Protein AF-A0A2J5P4U3-F1 (afdb_monomer_lite)

Organism: NCBI:txid1134687

Secondary structure (DSSP, 8-state):
--TTS-GGG------TTSS-SS-SSSHHHHHHHS---------TTTTPPTT-PPPP------------

Structure (mmCIF, N/CA/C/O backbone):
data_AF-A0A2J5P4U3-F1
#
_entry.id   AF-A0A2J5P4U3-F1
#
loop_
_atom_site.group_PDB
_atom_site.id
_atom_site.type_symbol
_atom_site.label_atom_id
_atom_site.label_alt_id
_atom_site.label_comp_id
_atom_site.label_asym_id
_atom_site.label_entity_id
_atom_site.label_seq_id
_atom_site.pdbx_PDB_ins_code
_atom_site.Cartn_x
_atom_site.Cartn_y
_atom_site.Cartn_z
_atom_site.occupancy
_atom_site.B_iso_or_equiv
_atom_site.auth_seq_id
_atom_site.auth_comp_id
_atom_site.auth_asym_id
_atom_site.auth_atom_id
_atom_site.pdbx_PDB_model_num
ATOM 1 N N . ASP A 1 1 ? 12.772 6.657 -6.049 1.00 67.19 1 ASP A N 1
ATOM 2 C CA . ASP A 1 1 ? 13.761 5.581 -5.923 1.00 67.19 1 ASP A CA 1
ATOM 3 C C . ASP A 1 1 ? 13.014 4.302 -5.570 1.00 67.19 1 ASP A C 1
ATOM 5 O O . ASP A 1 1 ? 12.452 4.219 -4.482 1.00 67.19 1 ASP A O 1
ATOM 9 N N . THR A 1 2 ? 12.865 3.392 -6.532 1.00 69.94 2 THR A N 1
ATOM 10 C CA . THR A 1 2 ? 12.181 2.094 -6.374 1.00 69.94 2 THR A CA 1
ATOM 11 C C . THR A 1 2 ? 13.160 0.959 -6.038 1.00 69.94 2 THR A C 1
ATOM 13 O O . THR A 1 2 ? 12.789 -0.214 -6.107 1.00 69.94 2 THR A O 1
ATOM 16 N N . GLY A 1 3 ? 14.402 1.288 -5.656 1.00 81.50 3 GLY A N 1
ATOM 17 C CA . GLY A 1 3 ? 15.480 0.313 -5.495 1.00 81.50 3 GLY A CA 1
ATOM 18 C C . GLY A 1 3 ? 15.907 -0.280 -6.841 1.00 81.50 3 GLY A C 1
ATOM 19 O O . GLY A 1 3 ? 15.805 0.377 -7.874 1.00 81.50 3 GLY A O 1
ATOM 20 N N . ASP A 1 4 ? 16.337 -1.546 -6.840 1.00 85.88 4 ASP A N 1
ATOM 21 C CA . ASP A 1 4 ? 16.833 -2.256 -8.036 1.00 85.88 4 ASP A CA 1
ATOM 22 C C . ASP A 1 4 ? 15.728 -2.734 -8.998 1.00 85.88 4 ASP A C 1
ATOM 24 O O . ASP A 1 4 ? 16.002 -3.415 -9.989 1.00 85.88 4 ASP A O 1
ATOM 28 N N . VAL A 1 5 ? 14.461 -2.424 -8.713 1.00 85.38 5 VAL A N 1
ATOM 29 C CA . VAL A 1 5 ? 13.335 -2.856 -9.545 1.00 85.38 5 VAL A CA 1
ATOM 30 C C . VAL A 1 5 ? 12.924 -1.714 -10.489 1.00 85.38 5 VAL A C 1
ATOM 32 O O . VAL A 1 5 ? 12.660 -0.600 -10.015 1.00 85.38 5 VAL A O 1
ATOM 35 N N . PRO A 1 6 ? 12.843 -1.965 -11.816 1.00 85.69 6 PRO A N 1
ATOM 36 C CA . PRO A 1 6 ? 12.466 -0.942 -12.787 1.00 85.69 6 PRO A CA 1
ATOM 37 C C . PRO A 1 6 ? 11.106 -0.322 -12.468 1.00 85.69 6 PRO A C 1
ATOM 39 O O . PRO A 1 6 ? 10.153 -1.040 -12.167 1.00 85.69 6 PRO A O 1
ATOM 42 N N . GLU A 1 7 ? 10.988 1.000 -12.605 1.00 84.31 7 GLU A N 1
ATOM 43 C CA . GLU A 1 7 ? 9.731 1.720 -12.344 1.00 84.31 7 GLU A CA 1
ATOM 44 C C . GLU A 1 7 ? 8.567 1.189 -13.188 1.00 84.31 7 GLU A C 1
ATOM 46 O O . GLU A 1 7 ? 7.440 1.115 -12.707 1.00 84.31 7 GLU A O 1
ATOM 51 N N . SER A 1 8 ? 8.845 0.741 -14.417 1.00 85.75 8 SER A N 1
ATOM 52 C CA . SER A 1 8 ? 7.840 0.138 -15.290 1.00 85.75 8 SER A CA 1
ATOM 53 C C . SER A 1 8 ? 7.215 -1.127 -14.709 1.00 85.75 8 SER A C 1
ATOM 55 O O . SER A 1 8 ? 6.077 -1.410 -15.041 1.00 85.75 8 SER A O 1
ATOM 57 N N . CYS A 1 9 ? 7.911 -1.859 -13.832 1.00 86.81 9 CYS A N 1
ATOM 58 C CA . CYS A 1 9 ? 7.404 -3.070 -13.184 1.00 86.81 9 CYS A CA 1
ATOM 59 C C . CYS A 1 9 ? 6.474 -2.793 -11.990 1.00 86.81 9 CYS A C 1
ATOM 61 O O . CYS A 1 9 ? 5.919 -3.744 -11.435 1.00 86.81 9 CYS A O 1
ATOM 63 N N . PHE A 1 10 ? 6.329 -1.538 -11.546 1.00 87.31 10 PHE A N 1
ATOM 64 C CA . PHE A 1 10 ? 5.498 -1.190 -10.396 1.00 87.31 10 PHE A CA 1
ATOM 65 C C . PHE A 1 10 ? 4.189 -0.533 -10.812 1.00 87.31 10 PHE A C 1
ATOM 67 O O . PHE A 1 10 ? 4.154 0.434 -11.566 1.00 87.31 10 PHE A O 1
ATOM 74 N N . ALA A 1 11 ? 3.103 -1.002 -10.203 1.00 86.44 11 ALA A N 1
ATOM 75 C CA . ALA A 1 11 ? 1.828 -0.306 -10.190 1.00 86.44 11 ALA A CA 1
ATOM 76 C C . ALA A 1 11 ? 1.469 0.054 -8.745 1.00 86.44 11 ALA A C 1
ATOM 78 O O . ALA A 1 11 ? 1.566 -0.783 -7.846 1.00 86.44 11 ALA A O 1
ATOM 79 N N . VAL A 1 12 ? 1.037 1.297 -8.523 1.00 90.88 12 VAL A N 1
ATOM 80 C CA . VAL A 1 12 ? 0.587 1.781 -7.212 1.00 90.88 12 VAL A CA 1
ATOM 81 C C . VAL A 1 12 ? -0.880 2.172 -7.311 1.00 90.88 12 VAL A C 1
ATOM 83 O O . VAL A 1 12 ? -1.256 2.980 -8.156 1.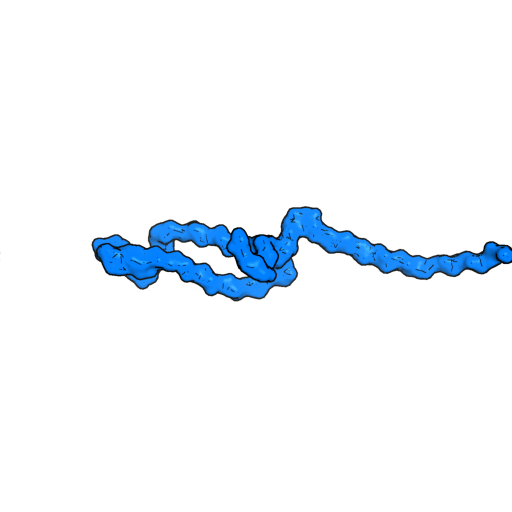00 90.88 12 VAL A O 1
ATOM 86 N N . GLN A 1 13 ? -1.705 1.621 -6.423 1.00 93.25 13 GLN A N 1
ATOM 87 C CA . GLN A 1 13 ? -3.126 1.944 -6.325 1.00 93.25 13 GLN A CA 1
ATOM 88 C C . GLN A 1 13 ? -3.461 2.380 -4.899 1.00 93.25 13 GLN A C 1
ATOM 90 O O . GLN A 1 13 ? -3.255 1.635 -3.942 1.00 93.25 13 GLN A O 1
ATOM 95 N N . GLY A 1 14 ? -4.026 3.580 -4.759 1.00 96.06 14 GLY A N 1
ATOM 96 C CA . GLY A 1 14 ? -4.617 4.039 -3.504 1.00 96.06 14 GLY A CA 1
ATOM 97 C C . GLY A 1 14 ? -6.065 3.566 -3.384 1.00 96.06 14 GLY A C 1
ATOM 98 O O . GLY A 1 14 ? -6.849 3.770 -4.311 1.00 96.06 14 GLY A O 1
ATOM 99 N N . TYR A 1 15 ? -6.422 2.955 -2.251 1.00 96.19 15 TYR A N 1
ATOM 100 C CA . TYR A 1 15 ? -7.795 2.507 -1.963 1.00 96.19 15 TYR A CA 1
ATOM 101 C C . TYR A 1 15 ? -8.535 3.368 -0.929 1.00 96.19 15 TYR A C 1
ATOM 103 O O . TYR A 1 15 ? -9.746 3.212 -0.767 1.00 96.19 15 TYR A O 1
ATOM 111 N N . GLY A 1 16 ? -7.849 4.274 -0.228 1.00 94.12 16 GLY A N 1
ATOM 112 C CA . GLY A 1 16 ? -8.461 5.076 0.834 1.00 94.12 16 GLY A CA 1
ATOM 113 C C . GLY A 1 16 ? -9.156 4.197 1.880 1.00 94.12 16 GLY A C 1
ATOM 114 O O . GLY A 1 16 ? -8.594 3.207 2.342 1.00 94.12 16 GLY A O 1
ATOM 115 N N . GLU A 1 17 ? -10.397 4.531 2.220 1.00 94.50 17 GLU A N 1
ATOM 116 C CA . GLU A 1 17 ? -11.203 3.794 3.202 1.00 94.50 17 GLU A CA 1
ATOM 117 C C . GLU A 1 17 ? -11.998 2.612 2.624 1.00 94.50 17 GLU A C 1
ATOM 119 O O . GLU A 1 17 ? -12.647 1.892 3.374 1.00 94.50 17 GLU A O 1
ATOM 124 N N . SER A 1 18 ? -11.945 2.384 1.306 1.00 96.50 18 SER A N 1
ATOM 125 C CA . SER A 1 18 ? -12.822 1.419 0.617 1.00 96.50 18 SER A CA 1
ATOM 126 C C . SER A 1 18 ? -12.503 -0.058 0.888 1.00 96.50 18 SER A C 1
ATOM 128 O O . SER A 1 18 ? -13.299 -0.930 0.544 1.00 96.50 18 SER A O 1
ATOM 130 N N . ARG A 1 19 ? -11.340 -0.359 1.487 1.00 95.88 19 ARG A N 1
ATOM 131 C CA . ARG A 1 19 ? -10.881 -1.729 1.793 1.00 95.88 19 ARG A CA 1
ATOM 132 C C . ARG A 1 19 ? -10.333 -1.858 3.225 1.00 95.88 19 ARG A C 1
ATOM 134 O O . ARG A 1 19 ? -9.126 -2.079 3.412 1.00 95.88 19 ARG A O 1
ATOM 141 N N . PRO A 1 20 ? -11.190 -1.695 4.247 1.00 97.00 20 PRO A N 1
ATOM 142 C CA . PRO A 1 20 ? -10.779 -1.824 5.638 1.00 97.00 20 PRO A CA 1
ATOM 143 C C . PRO A 1 20 ? -10.541 -3.297 6.006 1.00 97.00 20 PRO A C 1
ATOM 145 O O . PRO A 1 20 ? -11.251 -4.183 5.537 1.00 97.00 20 PRO A O 1
ATOM 148 N N . VAL A 1 21 ? -9.554 -3.555 6.864 1.00 96.88 21 VAL A N 1
ATOM 149 C CA . VAL A 1 21 ? -9.331 -4.871 7.506 1.00 96.88 21 VAL A CA 1
ATOM 150 C C . VAL A 1 21 ? -9.831 -4.904 8.948 1.00 96.88 21 VAL A C 1
ATOM 152 O O . VAL A 1 21 ? -10.011 -5.974 9.517 1.00 96.88 21 VAL A O 1
ATOM 155 N N . ALA A 1 22 ? -10.085 -3.735 9.529 1.00 97.62 22 ALA A N 1
ATOM 156 C CA . ALA A 1 22 ? -10.720 -3.541 10.824 1.00 97.62 22 ALA A CA 1
ATOM 157 C C . ALA A 1 22 ? -11.773 -2.424 10.722 1.00 97.62 22 ALA A C 1
ATOM 159 O O . ALA A 1 22 ? -11.753 -1.641 9.774 1.00 97.62 22 ALA A O 1
ATOM 160 N N . THR A 1 23 ? -12.685 -2.309 11.692 1.00 97.25 23 THR A N 1
ATOM 161 C CA . THR A 1 23 ? -13.633 -1.178 11.714 1.00 97.25 23 THR A CA 1
ATOM 162 C C . THR A 1 23 ? -12.895 0.172 11.733 1.00 97.25 23 THR A C 1
ATOM 164 O O . THR A 1 23 ? -11.857 0.315 12.380 1.00 97.25 23 THR A O 1
ATOM 167 N N . ASN A 1 24 ? -13.431 1.175 11.034 1.00 97.06 24 ASN A N 1
ATOM 168 C CA . ASN A 1 24 ? -12.933 2.554 11.093 1.00 97.06 24 ASN A CA 1
ATOM 169 C C . ASN A 1 24 ? -13.452 3.329 12.318 1.00 97.06 24 ASN A C 1
ATOM 171 O O . ASN A 1 24 ? -13.023 4.462 12.542 1.00 97.06 24 ASN A O 1
ATOM 175 N N . ASP A 1 25 ? -14.338 2.734 13.117 1.00 98.00 25 ASP A N 1
ATOM 176 C CA . ASP A 1 25 ? -14.998 3.417 14.235 1.00 98.00 25 ASP A CA 1
ATOM 177 C C . ASP A 1 25 ? -14.051 3.669 15.416 1.00 98.00 25 ASP A C 1
ATOM 179 O O . ASP A 1 25 ? -14.276 4.575 16.218 1.00 98.00 25 ASP A O 1
ATOM 183 N N . THR A 1 26 ? -12.963 2.897 15.524 1.00 97.94 26 THR A N 1
ATOM 184 C CA . THR A 1 26 ? -11.989 3.023 16.616 1.00 97.94 26 THR A CA 1
ATOM 185 C C . THR A 1 26 ? -10.658 3.617 16.138 1.00 97.94 26 THR A C 1
ATOM 187 O O . THR A 1 26 ? -10.246 3.416 14.987 1.00 97.94 26 THR A O 1
ATOM 190 N N . PRO A 1 27 ? -9.936 4.369 16.991 1.00 98.12 27 PRO A N 1
ATOM 191 C CA . PRO A 1 27 ? -8.572 4.810 16.691 1.00 98.12 27 PRO A CA 1
ATOM 192 C C . PRO A 1 27 ? -7.625 3.650 16.345 1.00 98.12 27 PRO A C 1
ATOM 194 O O . PRO A 1 27 ? -6.799 3.771 15.435 1.00 98.12 27 PRO A O 1
ATOM 197 N N . GLU A 1 28 ? -7.773 2.518 17.027 1.00 98.12 28 GLU A N 1
ATOM 198 C CA . GLU A 1 28 ? -6.966 1.314 16.839 1.00 98.12 28 GLU A CA 1
ATOM 199 C C . GLU A 1 28 ? -7.257 0.679 15.476 1.00 98.12 28 GLU A C 1
ATOM 201 O O . GLU A 1 28 ? -6.331 0.401 14.715 1.00 98.12 28 GLU A O 1
ATOM 206 N N . GLY A 1 29 ? -8.535 0.537 15.114 1.00 98.06 29 GLY A N 1
ATOM 207 C CA . GLY A 1 29 ? -8.953 -0.011 13.825 1.00 98.06 29 GLY A CA 1
ATOM 208 C C . GLY A 1 29 ? -8.504 0.857 12.648 1.00 98.06 29 GLY A C 1
ATOM 209 O O . GLY A 1 29 ? -7.921 0.350 11.690 1.00 98.06 29 GLY A O 1
ATOM 210 N N . ARG A 1 30 ? -8.620 2.189 12.761 1.00 97.38 30 ARG A N 1
ATOM 211 C CA . ARG A 1 30 ? -8.053 3.121 11.766 1.00 97.38 30 ARG A CA 1
ATOM 212 C C . ARG A 1 30 ? -6.538 3.006 11.655 1.00 97.38 30 ARG A C 1
ATOM 214 O O . ARG A 1 30 ? -5.993 3.169 10.568 1.00 97.38 30 ARG A O 1
ATOM 221 N N . THR A 1 31 ? -5.852 2.742 12.764 1.00 97.94 31 THR A N 1
ATOM 222 C CA . THR A 1 31 ? -4.401 2.532 12.760 1.00 97.94 31 THR A CA 1
ATOM 223 C C . THR A 1 31 ? -4.028 1.247 12.031 1.00 97.94 31 THR A C 1
ATOM 225 O O . THR A 1 31 ? -3.124 1.290 11.203 1.00 97.94 31 THR A O 1
ATOM 228 N N . LEU A 1 32 ? -4.772 0.158 12.236 1.00 97.62 32 LEU A N 1
ATOM 229 C CA . LEU A 1 32 ? -4.600 -1.090 11.481 1.00 97.62 32 LEU A CA 1
ATOM 230 C C . LEU A 1 32 ? -4.905 -0.919 9.983 1.00 97.62 32 LEU A C 1
ATOM 232 O O . LEU A 1 32 ? -4.246 -1.522 9.138 1.00 97.62 32 LEU A O 1
ATOM 236 N N . ASN A 1 33 ? -5.878 -0.073 9.635 1.00 97.56 33 ASN A N 1
ATOM 237 C CA . ASN A 1 33 ? -6.255 0.171 8.243 1.00 97.56 33 ASN A CA 1
ATOM 238 C C . ASN A 1 33 ? -5.229 1.010 7.463 1.00 97.56 33 ASN A C 1
ATOM 240 O O . ASN A 1 33 ? -5.188 0.903 6.237 1.00 97.56 33 ASN A O 1
ATOM 244 N N . ARG A 1 34 ? -4.379 1.802 8.136 1.00 96.94 34 ARG A N 1
ATOM 245 C CA . ARG A 1 34 ? -3.257 2.525 7.508 1.00 96.94 34 ARG A CA 1
ATOM 246 C C . ARG A 1 34 ? -2.126 1.549 7.177 1.00 96.94 34 ARG A C 1
ATOM 248 O O . ARG A 1 34 ? -1.160 1.429 7.925 1.00 96.94 34 ARG A O 1
ATOM 255 N N . ARG A 1 35 ? -2.259 0.852 6.049 1.00 96.81 35 ARG A N 1
ATOM 256 C CA . ARG A 1 35 ? -1.327 -0.194 5.606 1.00 96.81 35 ARG A CA 1
ATOM 257 C C . ARG A 1 35 ? -1.027 -0.113 4.112 1.00 96.81 35 ARG A C 1
ATOM 259 O O . ARG A 1 35 ? -1.796 0.461 3.344 1.00 96.81 35 ARG A O 1
ATOM 266 N N . VAL A 1 36 ? 0.072 -0.749 3.722 1.00 96.69 36 VAL A N 1
ATOM 267 C CA . VAL A 1 36 ? 0.436 -1.018 2.327 1.00 96.69 36 VAL A CA 1
ATOM 268 C C . VAL A 1 36 ? 0.378 -2.526 2.109 1.00 96.69 36 VAL A C 1
ATOM 270 O O . VAL A 1 36 ? 0.910 -3.285 2.916 1.00 96.69 36 VAL A O 1
ATOM 273 N N . GLU A 1 37 ? -0.264 -2.954 1.025 1.00 94.94 37 GLU A N 1
ATOM 274 C CA . GLU A 1 37 ? -0.281 -4.351 0.586 1.00 94.94 37 GLU A CA 1
ATOM 275 C C . GLU A 1 37 ? 0.579 -4.492 -0.671 1.00 94.94 37 GLU A C 1
ATOM 277 O O . GLU A 1 37 ? 0.405 -3.743 -1.633 1.00 94.94 37 GLU A O 1
ATOM 282 N N . ILE A 1 38 ? 1.504 -5.454 -0.668 1.00 92.69 38 ILE A N 1
ATOM 283 C CA . ILE A 1 38 ? 2.363 -5.758 -1.816 1.00 92.69 38 ILE A CA 1
ATOM 284 C C . ILE A 1 38 ? 1.851 -7.047 -2.449 1.00 92.69 38 ILE A C 1
ATOM 286 O O . ILE A 1 38 ? 1.845 -8.098 -1.813 1.00 92.69 38 ILE A O 1
ATOM 290 N N . SER A 1 39 ? 1.411 -6.961 -3.703 1.00 90.75 39 SER A N 1
ATOM 291 C CA . SER A 1 39 ? 0.937 -8.107 -4.481 1.00 90.75 39 SER A CA 1
ATOM 292 C C . SER A 1 39 ? 1.887 -8.385 -5.639 1.00 90.75 39 SER A C 1
ATOM 294 O O . SER A 1 39 ? 2.153 -7.500 -6.448 1.00 90.75 39 SER A O 1
ATOM 296 N N . LEU A 1 40 ? 2.368 -9.624 -5.740 1.00 89.81 40 LEU A N 1
ATOM 297 C CA . LEU A 1 40 ? 3.153 -10.086 -6.883 1.00 89.81 40 LEU A CA 1
ATOM 298 C C . LEU A 1 40 ? 2.196 -10.629 -7.942 1.00 89.81 40 LEU A C 1
ATOM 300 O O . LEU A 1 40 ? 1.578 -11.675 -7.744 1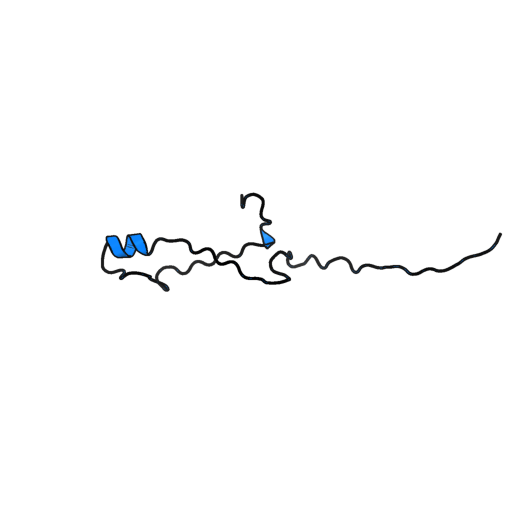.00 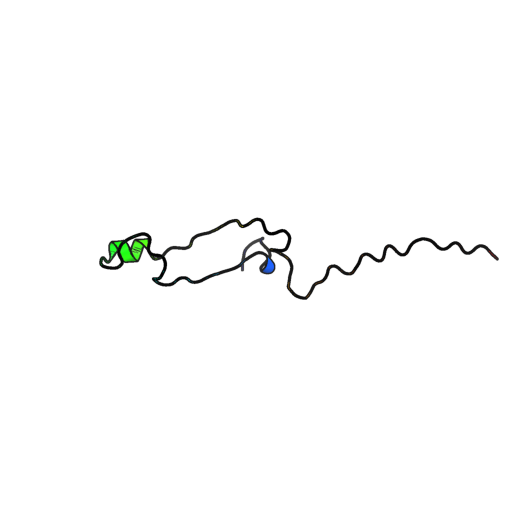89.81 40 LEU A O 1
ATOM 304 N N . VAL A 1 41 ? 2.058 -9.913 -9.057 1.00 86.56 41 VAL A N 1
ATOM 305 C CA . VAL A 1 41 ? 1.192 -10.335 -10.162 1.00 86.56 41 VAL A CA 1
ATOM 306 C C . VAL A 1 41 ? 2.069 -10.771 -11.334 1.00 86.56 41 VAL A C 1
ATOM 308 O O . VAL A 1 41 ? 2.783 -9.939 -11.894 1.00 86.56 41 VAL A O 1
ATOM 311 N N . PRO A 1 42 ? 2.037 -12.050 -11.739 1.00 81.69 42 PRO A N 1
ATOM 312 C CA . PRO A 1 42 ? 2.771 -12.497 -12.911 1.00 81.69 42 PRO A CA 1
ATOM 313 C C . PRO A 1 42 ? 2.074 -11.967 -14.168 1.00 81.69 42 PRO A C 1
ATOM 315 O O . PRO A 1 42 ? 1.075 -12.522 -14.619 1.00 81.69 42 PRO A O 1
ATOM 318 N N . GLN A 1 43 ? 2.590 -10.879 -14.741 1.00 78.06 43 GLN A N 1
ATOM 319 C CA . GLN A 1 43 ? 2.172 -10.405 -16.060 1.00 78.06 43 GLN A CA 1
ATOM 320 C C . GLN A 1 43 ? 3.396 -10.362 -16.969 1.00 78.06 43 GLN A C 1
ATOM 322 O O . GLN A 1 43 ? 4.375 -9.685 -16.662 1.00 78.06 43 GLN A O 1
ATOM 327 N N . ALA A 1 44 ? 3.331 -11.063 -18.105 1.00 73.81 44 ALA A N 1
ATOM 328 C CA . ALA A 1 44 ? 4.442 -11.170 -19.058 1.00 73.81 44 ALA A CA 1
ATOM 329 C C . ALA A 1 44 ? 4.954 -9.802 -19.550 1.00 73.81 44 ALA A C 1
ATOM 331 O O . ALA A 1 44 ? 6.118 -9.662 -19.914 1.00 73.81 44 ALA A O 1
ATOM 332 N N . ASN A 1 45 ? 4.088 -8.789 -19.504 1.00 76.06 45 ASN A N 1
ATOM 333 C CA . ASN A 1 45 ? 4.372 -7.437 -19.963 1.00 76.06 45 ASN A CA 1
ATOM 334 C C . ASN A 1 45 ? 4.429 -6.414 -18.814 1.00 76.06 45 ASN A C 1
ATOM 336 O O . ASN A 1 45 ? 4.485 -5.223 -19.096 1.00 76.06 45 ASN A O 1
ATOM 340 N N . ALA A 1 46 ? 4.416 -6.843 -17.540 1.00 74.50 46 ALA A N 1
ATOM 341 C CA . ALA A 1 46 ? 4.356 -5.938 -16.381 1.00 74.50 46 ALA A CA 1
ATOM 342 C C . ALA A 1 46 ? 5.450 -4.871 -16.419 1.00 74.50 46 ALA A C 1
ATOM 344 O O . ALA A 1 46 ? 5.186 -3.725 -16.116 1.00 74.50 46 ALA A O 1
ATOM 345 N N . CYS A 1 47 ? 6.664 -5.254 -16.813 1.00 80.44 47 CYS A N 1
ATOM 346 C CA . CYS A 1 47 ? 7.840 -4.389 -16.830 1.00 80.44 47 CYS A CA 1
ATOM 347 C C . CYS A 1 47 ? 8.050 -3.636 -18.150 1.00 80.44 47 CYS A C 1
ATOM 349 O O . CYS A 1 47 ? 9.054 -2.933 -18.300 1.00 80.44 47 CYS A O 1
ATOM 351 N N . GLN A 1 48 ? 7.169 -3.808 -19.136 1.00 78.75 48 GLN A N 1
ATOM 352 C CA . GLN A 1 48 ? 7.326 -3.158 -20.432 1.00 78.75 48 GLN A CA 1
ATOM 353 C C . GLN A 1 48 ? 6.891 -1.698 -20.332 1.00 78.75 48 GLN A C 1
ATOM 355 O O . GLN A 1 48 ? 5.778 -1.387 -19.918 1.00 78.75 48 GLN A O 1
ATOM 360 N N . ILE A 1 49 ? 7.775 -0.789 -20.737 1.00 66.44 49 ILE A N 1
ATOM 361 C CA . ILE A 1 49 ? 7.452 0.634 -20.826 1.00 66.44 49 ILE A CA 1
ATOM 362 C C . ILE A 1 49 ? 6.487 0.822 -22.011 1.00 66.44 49 ILE A C 1
ATOM 364 O O . ILE A 1 49 ? 6.856 0.466 -23.138 1.00 66.44 49 ILE A O 1
ATOM 368 N N . PRO A 1 50 ? 5.287 1.401 -21.816 1.00 62.75 50 PRO A N 1
ATOM 369 C CA . PRO A 1 50 ? 4.383 1.700 -22.921 1.00 62.75 50 PRO A CA 1
ATOM 370 C C . PRO A 1 50 ? 5.087 2.595 -23.950 1.00 62.75 50 PRO A C 1
ATOM 372 O O . PRO A 1 50 ? 5.575 3.672 -23.614 1.00 62.75 50 PRO A O 1
ATOM 375 N N . GLY A 1 51 ? 5.179 2.1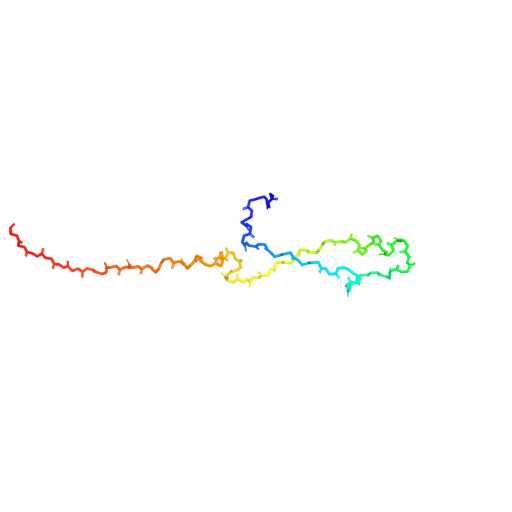35 -25.201 1.00 58.97 51 GLY A N 1
ATOM 376 C CA . GLY A 1 51 ? 5.851 2.856 -26.293 1.00 58.97 51 GLY A CA 1
ATOM 377 C C . GLY A 1 51 ? 7.265 2.375 -26.636 1.00 58.97 51 GLY A C 1
ATOM 378 O O . GLY A 1 51 ? 7.814 2.807 -27.647 1.00 58.97 51 GLY A O 1
ATOM 379 N N . LYS A 1 52 ? 7.842 1.435 -25.876 1.00 55.62 52 LYS A N 1
ATOM 380 C CA . LYS A 1 52 ? 9.020 0.666 -26.304 1.00 55.62 52 LYS A CA 1
ATOM 381 C C . LYS A 1 52 ? 8.561 -0.695 -26.812 1.00 55.62 52 LYS A C 1
ATOM 383 O O . LYS A 1 52 ? 8.630 -1.694 -26.104 1.00 55.62 52 LYS A O 1
ATOM 388 N N . TYR A 1 53 ? 8.084 -0.723 -28.053 1.00 51.69 53 TYR A N 1
ATOM 389 C CA . TYR A 1 53 ? 8.068 -1.976 -28.801 1.00 51.69 53 TYR A CA 1
ATOM 390 C C . TYR A 1 53 ? 9.505 -2.517 -28.796 1.00 51.69 53 TYR A C 1
ATOM 392 O O . TYR A 1 53 ? 10.421 -1.726 -29.058 1.00 51.69 53 TYR A O 1
ATOM 400 N N . PRO A 1 54 ? 9.753 -3.804 -28.484 1.00 52.31 54 PRO A N 1
ATOM 401 C CA . PRO A 1 54 ? 11.033 -4.388 -28.845 1.00 52.31 54 PRO A CA 1
ATOM 402 C C . PRO A 1 54 ? 11.167 -4.137 -30.344 1.00 52.31 54 P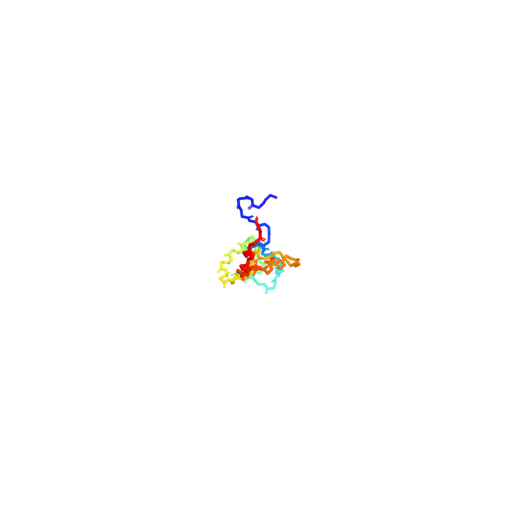RO A C 1
ATOM 404 O O . PRO A 1 54 ? 10.252 -4.469 -31.104 1.00 52.31 54 PRO A O 1
ATOM 407 N N . ALA A 1 55 ? 12.228 -3.429 -30.746 1.00 48.28 55 ALA A N 1
ATOM 408 C CA . ALA A 1 55 ? 12.544 -3.269 -32.154 1.00 48.28 55 ALA A CA 1
ATOM 409 C C . ALA A 1 55 ? 12.433 -4.667 -32.758 1.00 48.28 55 ALA A C 1
ATOM 411 O O . ALA A 1 55 ? 13.050 -5.593 -32.226 1.00 48.28 55 ALA A O 1
ATOM 412 N N . SER A 1 56 ? 11.546 -4.832 -33.747 1.00 44.50 56 SER A N 1
ATOM 413 C CA . SER A 1 56 ? 11.413 -6.105 -34.446 1.00 44.50 56 SER A CA 1
ATOM 414 C C . SER A 1 56 ? 12.818 -6.562 -34.771 1.00 44.50 56 SER A C 1
ATOM 416 O O . SER A 1 56 ? 13.569 -5.811 -35.393 1.00 44.50 56 SER A O 1
ATOM 418 N N . SER A 1 57 ? 13.177 -7.739 -34.274 1.00 50.44 57 SER A N 1
ATOM 419 C CA . SER A 1 57 ? 14.363 -8.451 -34.699 1.00 50.44 57 SER A CA 1
ATOM 420 C C . SER A 1 57 ? 14.248 -8.593 -36.214 1.00 50.44 57 SER A C 1
ATOM 422 O O . SER A 1 57 ? 13.564 -9.484 -36.711 1.00 50.44 57 SER A O 1
ATOM 424 N N . GLN A 1 58 ? 14.835 -7.658 -36.957 1.00 48.25 58 GLN A N 1
ATOM 425 C CA . GLN A 1 58 ? 15.191 -7.889 -38.341 1.00 48.25 58 GLN A CA 1
ATOM 426 C C . GLN A 1 58 ? 16.405 -8.805 -38.273 1.00 48.25 58 GLN A C 1
ATOM 428 O O . GLN A 1 58 ? 17.552 -8.367 -38.300 1.00 48.25 58 GLN A O 1
ATOM 433 N N . ASP A 1 59 ? 16.122 -10.096 -38.106 1.00 47.69 59 ASP A N 1
ATOM 434 C CA . ASP A 1 59 ? 16.974 -11.126 -38.674 1.00 47.69 59 ASP A CA 1
ATOM 435 C C . ASP A 1 59 ? 16.891 -10.931 -40.194 1.00 47.69 59 ASP A C 1
ATOM 437 O O . ASP A 1 59 ? 16.064 -11.538 -40.877 1.00 47.69 59 ASP A O 1
ATOM 441 N N . ASP A 1 60 ? 17.698 -10.007 -40.720 1.00 48.03 60 ASP A N 1
ATOM 442 C CA . ASP A 1 60 ? 17.911 -9.884 -42.154 1.00 48.03 60 ASP A CA 1
ATOM 443 C C . ASP A 1 60 ? 18.695 -11.119 -42.594 1.00 48.03 60 ASP A C 1
ATOM 445 O O . ASP A 1 60 ? 19.916 -11.235 -42.458 1.00 48.03 60 ASP A O 1
ATOM 449 N N . GLY A 1 61 ? 17.917 -12.092 -43.062 1.00 41.03 61 GLY A N 1
ATOM 450 C CA . GLY A 1 61 ? 18.390 -13.290 -43.714 1.00 41.03 61 GLY A CA 1
ATOM 451 C C . GLY A 1 61 ? 19.339 -12.973 -44.867 1.00 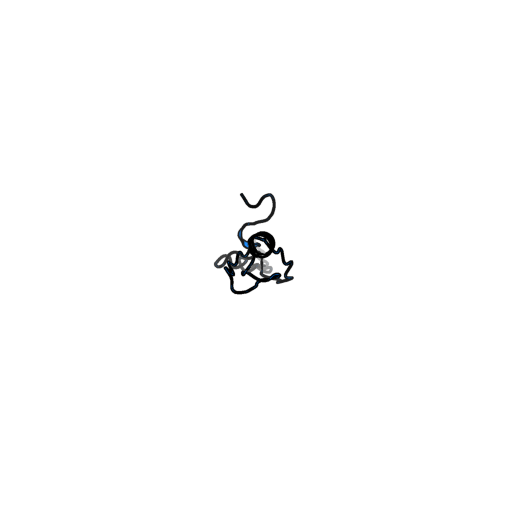41.03 61 GLY A C 1
ATOM 452 O O . GLY A 1 61 ? 19.176 -12.014 -45.617 1.00 41.03 61 GLY A O 1
ATOM 453 N N . ALA A 1 62 ? 20.331 -13.849 -44.980 1.00 46.38 62 ALA A N 1
ATOM 454 C CA . ALA A 1 62 ? 21.260 -14.020 -46.083 1.00 46.38 62 ALA A CA 1
ATOM 455 C C . ALA A 1 62 ? 20.772 -13.515 -47.457 1.00 46.38 62 ALA A C 1
ATOM 457 O O . ALA A 1 62 ? 19.743 -13.957 -47.966 1.00 46.38 62 ALA A O 1
ATOM 458 N N . SER A 1 63 ? 21.629 -12.749 -48.135 1.00 45.94 63 SER A N 1
ATOM 459 C CA . SER A 1 63 ? 21.728 -12.826 -49.591 1.00 45.94 63 SER A CA 1
ATOM 460 C C . SER A 1 63 ? 23.195 -12.833 -50.015 1.00 45.94 63 SER A C 1
ATOM 462 O O . SER A 1 63 ? 23.974 -11.945 -49.675 1.00 45.94 63 SER A O 1
ATOM 464 N N . GLN A 1 64 ? 23.561 -13.902 -50.716 1.00 49.88 64 GLN A N 1
ATOM 465 C CA . GLN A 1 64 ? 24.847 -14.116 -51.364 1.00 49.88 64 GLN A CA 1
ATOM 466 C C . GLN A 1 64 ? 25.048 -13.088 -52.486 1.00 49.88 64 GLN A C 1
ATOM 468 O O . GLN A 1 64 ? 24.153 -12.880 -53.302 1.00 49.88 64 GLN A O 1
ATOM 473 N N . HIS A 1 65 ? 26.250 -12.527 -52.601 1.00 40.84 65 HIS A N 1
ATOM 474 C CA . HIS A 1 65 ? 26.733 -11.907 -53.837 1.00 40.84 65 HIS A CA 1
ATOM 475 C C . HIS A 1 65 ? 28.180 -12.365 -54.070 1.00 40.84 65 HIS A C 1
ATOM 477 O O . HIS A 1 65 ? 29.092 -12.002 -53.336 1.00 40.84 65 HIS A O 1
ATOM 483 N N . ASN A 1 66 ? 28.341 -13.231 -55.077 1.00 40.84 66 ASN A N 1
ATOM 484 C CA . ASN A 1 66 ? 29.605 -13.601 -55.717 1.00 40.84 66 ASN A CA 1
ATOM 485 C C . ASN A 1 66 ? 29.981 -12.577 -56.807 1.00 40.84 66 ASN A C 1
ATOM 487 O O . ASN A 1 66 ? 29.109 -12.189 -57.581 1.00 40.84 66 ASN A O 1
ATOM 491 N N . GLY A 1 67 ? 31.280 -12.304 -56.971 1.00 39.59 67 GLY A N 1
ATOM 492 C CA . GLY A 1 67 ? 31.889 -11.622 -58.130 1.00 39.59 67 GLY A CA 1
ATOM 493 C C . GLY A 1 67 ? 32.245 -10.172 -57.802 1.00 39.59 67 GLY A C 1
ATOM 494 O O . GLY A 1 67 ? 31.353 -9.389 -57.493 1.00 39.59 67 GLY A O 1
ATOM 495 N N . GLU A 1 68 ? 33.518 -9.782 -57.763 1.00 36.28 68 GLU A N 1
ATOM 496 C CA . GLU A 1 68 ? 34.561 -9.981 -58.787 1.00 36.28 68 GLU A CA 1
ATOM 497 C C . GLU A 1 68 ? 35.964 -10.119 -58.169 1.00 36.28 68 GLU A C 1
ATOM 499 O O . GLU A 1 68 ? 36.226 -9.445 -57.144 1.00 36.28 68 GLU A O 1
#

Radius of gyration: 24.45 Å; chains: 1; bounding box: 50×20×76 Å

pLDDT: mean 77.86, std 20.49, range [36.28, 98.12]

Foldseek 3Di:
DPPPAAPLLDDDDDDPPVDFPADPPDPVSVVNRPDDDDDDDDDPCSNPDPPDDPPPPPPVDDDDDDDD

Sequence (68 aa):
DTGDVPESCFAVQGYGESRPVATNDTPEGRTLNRRVEISLVPQANACQIPGKYPASSQDDGASQHNGE

InterPro domains:
  IPR006665 OmpA-like domain [PS51123] (1-44)
  IPR036737 OmpA-like domain superfamily [G3DSA:3.30.1330.60] (2-57)
  IPR036737 OmpA-like domain superfamily [SSF103088] (4-42)
  IPR050330 Bacterial Outer Membrane Structural/Functional [PTHR30329] (3-47)